Protein AF-A0A4Q1KHN4-F1 (afdb_monomer_lite)

Structure (mmCIF, N/CA/C/O backbone):
data_AF-A0A4Q1KHN4-F1
#
_entry.id   AF-A0A4Q1KHN4-F1
#
loop_
_atom_site.group_PDB
_atom_site.id
_atom_site.type_symbol
_atom_site.label_atom_id
_atom_site.label_alt_id
_atom_site.label_comp_id
_atom_site.label_asym_id
_atom_site.label_entity_id
_atom_site.label_seq_id
_atom_site.pdbx_PDB_ins_code
_atom_site.Cartn_x
_atom_site.Cartn_y
_atom_site.Cartn_z
_atom_site.occupancy
_atom_site.B_iso_or_equiv
_atom_site.auth_seq_id
_atom_site.auth_comp_id
_atom_site.auth_asym_id
_atom_site.auth_atom_id
_atom_site.pdbx_PDB_model_num
ATOM 1 N N . MET A 1 1 ? 1.455 -22.673 -19.727 1.00 40.47 1 MET A N 1
ATOM 2 C CA . MET A 1 1 ? 0.728 -23.250 -18.577 1.00 40.47 1 MET A CA 1
ATOM 3 C C . MET A 1 1 ? -0.372 -22.271 -18.218 1.00 40.47 1 MET A C 1
ATOM 5 O O . MET A 1 1 ? -0.042 -21.124 -17.951 1.00 40.47 1 MET A O 1
ATOM 9 N N . ALA A 1 2 ? -1.645 -22.661 -18.313 1.00 45.38 2 ALA A N 1
ATOM 10 C CA . ALA A 1 2 ? -2.742 -21.832 -17.813 1.00 45.38 2 ALA A CA 1
ATOM 11 C C . ALA A 1 2 ? -2.504 -21.608 -16.309 1.00 45.38 2 ALA A C 1
ATOM 13 O O . ALA A 1 2 ? -2.375 -22.576 -15.560 1.00 45.38 2 ALA A O 1
ATOM 14 N N . GLY A 1 3 ? -2.274 -20.350 -15.931 1.00 59.25 3 GLY A N 1
ATOM 15 C CA . GLY A 1 3 ? -1.720 -19.955 -14.638 1.00 59.25 3 GLY A CA 1
ATOM 16 C C . GLY A 1 3 ? -2.678 -20.246 -13.491 1.00 59.25 3 GLY A C 1
ATOM 17 O O . GLY A 1 3 ? -3.839 -19.846 -13.530 1.00 59.25 3 GLY A O 1
ATOM 18 N N . GLY A 1 4 ? -2.186 -20.962 -12.482 1.00 84.69 4 GLY A N 1
ATOM 19 C CA . GLY A 1 4 ? -2.907 -21.172 -11.232 1.00 84.69 4 GLY A CA 1
ATOM 20 C C . GLY A 1 4 ? -3.074 -19.874 -10.440 1.00 84.69 4 GLY A C 1
ATOM 21 O O . GLY A 1 4 ? -2.460 -18.850 -10.736 1.00 84.69 4 GLY A O 1
ATOM 22 N N . TRP A 1 5 ? -3.916 -19.934 -9.413 1.00 92.50 5 TRP A N 1
ATOM 23 C CA . TRP A 1 5 ? -4.151 -18.835 -8.483 1.00 92.50 5 TRP A CA 1
ATOM 24 C C . TRP A 1 5 ? -2.853 -18.449 -7.738 1.00 92.50 5 TRP A C 1
ATOM 26 O O . TRP A 1 5 ? -2.307 -19.286 -7.016 1.00 92.50 5 TRP A O 1
ATOM 36 N N . PRO A 1 6 ? -2.337 -17.210 -7.887 1.00 91.00 6 PRO A N 1
ATOM 37 C CA . PRO A 1 6 ? -0.996 -16.845 -7.415 1.00 91.00 6 PRO A CA 1
ATOM 38 C C . PRO A 1 6 ? -0.941 -16.501 -5.921 1.00 91.00 6 PRO A C 1
ATOM 40 O O . PRO A 1 6 ? 0.131 -16.218 -5.394 1.00 91.00 6 PRO A O 1
ATOM 43 N N . PHE A 1 7 ? -2.082 -16.515 -5.229 1.00 92.75 7 PHE A N 1
ATOM 44 C CA . PHE A 1 7 ? -2.200 -16.093 -3.832 1.00 92.75 7 PHE A CA 1
ATOM 45 C C . PHE A 1 7 ? -2.328 -17.266 -2.843 1.00 92.75 7 PHE A C 1
ATOM 47 O O . PHE A 1 7 ? -2.744 -17.069 -1.702 1.00 92.75 7 PHE A O 1
ATOM 54 N N . GLY A 1 8 ? -1.980 -18.487 -3.264 1.00 90.75 8 GLY A N 1
ATOM 55 C CA . GLY A 1 8 ? -2.012 -19.676 -2.407 1.00 90.75 8 GLY A CA 1
ATOM 56 C C . GLY A 1 8 ? -3.410 -19.949 -1.845 1.00 90.75 8 GLY A C 1
ATOM 57 O O . GLY A 1 8 ? -4.369 -20.066 -2.598 1.00 90.75 8 GLY A O 1
ATOM 58 N N . GLU A 1 9 ? -3.532 -20.016 -0.521 1.00 92.00 9 GLU A N 1
ATOM 59 C CA . GLU A 1 9 ? -4.796 -20.311 0.178 1.00 92.00 9 GLU A CA 1
ATOM 60 C C . GLU A 1 9 ? -5.739 -19.099 0.305 1.00 92.00 9 GLU A C 1
ATOM 62 O O . GLU A 1 9 ? -6.851 -19.220 0.827 1.00 92.00 9 GLU A O 1
ATOM 67 N N . LEU A 1 10 ? -5.323 -17.902 -0.133 1.00 94.62 10 LEU A N 1
ATOM 68 C CA . LEU A 1 10 ? -6.164 -16.713 -0.009 1.00 94.62 10 LEU A CA 1
ATOM 69 C C . LEU A 1 10 ? -7.420 -16.844 -0.873 1.00 94.62 10 LEU A C 1
ATOM 71 O O . LEU A 1 10 ? -7.360 -17.156 -2.060 1.00 94.62 10 LEU A O 1
ATOM 75 N N . LYS A 1 11 ? -8.581 -16.564 -0.282 1.00 94.94 11 LYS A N 1
ATOM 76 C CA . LYS A 1 11 ? -9.867 -16.706 -0.961 1.00 94.94 11 LYS A CA 1
ATOM 77 C C . LYS A 1 11 ? -10.113 -15.564 -1.950 1.00 94.94 11 LYS A C 1
ATOM 79 O O . LYS A 1 11 ? -10.018 -14.389 -1.601 1.00 94.94 11 LYS A O 1
ATOM 84 N N . MET A 1 12 ? -10.541 -15.919 -3.158 1.00 96.69 12 MET A N 1
ATOM 85 C CA . MET A 1 12 ? -11.034 -14.960 -4.146 1.00 96.69 12 MET A CA 1
ATOM 86 C C . MET A 1 12 ? -12.274 -14.208 -3.615 1.00 96.69 12 MET A C 1
ATOM 88 O O . MET A 1 12 ? -13.195 -14.822 -3.072 1.00 96.69 12 MET A O 1
ATOM 92 N N . PHE A 1 13 ? -12.289 -12.883 -3.763 1.00 97.38 13 PHE A N 1
ATOM 93 C CA . PHE A 1 13 ? -13.324 -11.947 -3.305 1.00 97.38 13 PHE A CA 1
ATOM 94 C C . PHE A 1 13 ? -13.642 -12.036 -1.801 1.00 97.38 13 PHE A C 1
ATOM 96 O O . PHE A 1 13 ? -14.778 -11.823 -1.365 1.00 97.38 13 PHE A O 1
ATOM 103 N N . GLY A 1 14 ? -12.643 -12.417 -1.000 1.00 96.62 14 GLY A N 1
ATOM 104 C CA . GLY A 1 14 ? -12.803 -12.747 0.412 1.00 96.62 14 GLY A CA 1
ATOM 105 C C . GLY A 1 14 ? -12.510 -11.618 1.396 1.00 96.62 14 GLY A C 1
ATOM 106 O O . GLY A 1 14 ? -12.860 -11.777 2.562 1.00 96.62 14 GLY A O 1
ATOM 107 N N . PHE A 1 15 ? -11.882 -10.519 0.964 1.00 98.38 15 PHE A N 1
ATOM 108 C CA . PHE A 1 15 ? -11.229 -9.578 1.880 1.00 98.38 15 PHE A CA 1
ATOM 109 C C . PHE A 1 15 ? -11.793 -8.162 1.808 1.00 98.38 15 PHE A C 1
ATOM 111 O O . PHE A 1 15 ? -11.957 -7.591 0.734 1.00 98.38 15 PHE A O 1
ATOM 118 N N . ASP A 1 16 ? -12.035 -7.583 2.976 1.00 98.50 16 ASP A N 1
ATOM 119 C CA . ASP A 1 16 ? -12.528 -6.215 3.158 1.00 98.50 16 ASP A CA 1
ATOM 120 C C . ASP A 1 16 ? -11.362 -5.223 3.325 1.00 98.50 16 ASP A C 1
ATOM 122 O O . ASP A 1 16 ? -11.501 -4.025 3.089 1.00 98.50 16 ASP A O 1
ATOM 126 N N . PHE A 1 17 ? -10.176 -5.728 3.671 1.00 98.56 17 PHE A N 1
ATOM 127 C CA . PHE A 1 17 ? -8.938 -4.960 3.724 1.00 98.56 17 PHE A CA 1
ATOM 128 C C . PHE A 1 17 ? -7.774 -5.772 3.156 1.00 98.56 17 PHE A C 1
ATOM 130 O O . PHE A 1 17 ? -7.577 -6.934 3.521 1.00 98.56 17 PHE A O 1
ATOM 137 N N . ILE A 1 18 ? -6.984 -5.153 2.283 1.00 98.62 18 ILE A N 1
ATOM 138 C CA . ILE A 1 18 ? -5.792 -5.756 1.681 1.00 98.62 18 ILE A CA 1
ATOM 139 C C . ILE A 1 18 ? -4.620 -4.808 1.899 1.00 98.62 18 ILE A C 1
ATOM 141 O O . ILE A 1 18 ? -4.728 -3.624 1.588 1.00 98.62 18 ILE A O 1
ATOM 145 N N . MET A 1 19 ? -3.488 -5.326 2.374 1.00 98.38 19 MET A N 1
ATOM 146 C CA . MET A 1 19 ? -2.221 -4.596 2.375 1.00 98.38 19 MET A CA 1
ATOM 147 C C . MET A 1 19 ? -1.243 -5.277 1.426 1.00 98.38 19 MET A C 1
ATOM 149 O O . MET A 1 19 ? -0.879 -6.430 1.646 1.00 98.38 19 MET A O 1
ATOM 153 N N . ALA A 1 20 ? -0.817 -4.565 0.386 1.00 97.38 20 ALA A N 1
ATOM 154 C CA . ALA A 1 20 ? 0.106 -5.070 -0.623 1.00 97.38 20 ALA A CA 1
ATOM 155 C C . ALA A 1 20 ? 1.405 -4.260 -0.633 1.00 97.38 20 ALA A C 1
ATOM 157 O O . ALA A 1 20 ? 1.382 -3.035 -0.496 1.00 97.38 20 ALA A O 1
ATOM 158 N N . ASP A 1 21 ? 2.524 -4.948 -0.830 1.00 95.38 21 ASP A N 1
ATOM 159 C CA . ASP A 1 21 ? 3.869 -4.373 -0.864 1.00 95.38 21 ASP A CA 1
ATOM 160 C C . ASP A 1 21 ? 4.692 -4.919 -2.041 1.00 95.38 21 ASP A C 1
ATOM 162 O O . ASP A 1 21 ? 5.610 -5.700 -1.821 1.00 95.38 21 ASP A O 1
ATOM 166 N N . PRO A 1 22 ? 4.331 -4.579 -3.294 1.00 93.81 22 PRO A N 1
ATOM 167 C CA . PRO A 1 22 ? 4.921 -5.199 -4.478 1.00 93.81 22 PRO A CA 1
ATOM 168 C C . PRO A 1 22 ? 6.422 -4.911 -4.651 1.00 93.81 22 PRO A C 1
ATOM 170 O O . PRO A 1 22 ? 6.881 -3.825 -4.294 1.00 93.81 22 PRO A O 1
ATOM 173 N N . PRO A 1 23 ? 7.174 -5.808 -5.319 1.00 91.44 23 PRO A N 1
ATOM 174 C CA . PRO A 1 23 ? 8.612 -5.658 -5.526 1.00 91.44 23 PRO A CA 1
ATOM 175 C C . PRO A 1 23 ? 8.906 -4.691 -6.680 1.00 91.44 23 PRO A C 1
ATOM 177 O O . PRO A 1 23 ? 9.234 -5.092 -7.796 1.00 91.44 23 PRO A O 1
ATOM 180 N N . TRP A 1 24 ? 8.746 -3.393 -6.441 1.00 91.31 24 TRP A N 1
ATOM 181 C CA . TRP A 1 24 ? 8.806 -2.359 -7.474 1.00 91.31 24 TRP A CA 1
ATOM 182 C C . TRP A 1 24 ? 10.168 -2.267 -8.183 1.00 91.31 24 TRP A C 1
ATOM 184 O O . TRP A 1 24 ? 11.188 -1.945 -7.572 1.00 91.31 24 TRP A O 1
ATOM 194 N N . ARG A 1 25 ? 10.194 -2.429 -9.512 1.00 86.12 25 ARG A N 1
ATOM 195 C CA . ARG A 1 25 ? 11.370 -2.089 -10.329 1.00 86.12 25 ARG A CA 1
ATOM 196 C C . ARG A 1 25 ? 11.339 -0.616 -10.729 1.00 86.12 25 ARG A C 1
ATOM 198 O O . ARG A 1 25 ? 10.418 -0.182 -11.416 1.00 86.12 25 ARG A O 1
ATOM 205 N N . PHE A 1 26 ? 12.383 0.133 -10.375 1.00 76.25 26 PHE A N 1
ATOM 206 C CA . PHE A 1 26 ? 12.614 1.483 -10.892 1.00 76.25 26 PHE A CA 1
ATOM 207 C C . PHE A 1 26 ? 14.036 1.663 -11.416 1.00 76.25 26 PHE A C 1
ATOM 209 O O . PHE A 1 26 ? 15.007 1.178 -10.834 1.00 76.25 26 PHE A O 1
ATOM 216 N N . ASP A 1 27 ? 14.168 2.429 -12.497 1.00 65.69 27 ASP A N 1
ATOM 217 C CA . ASP A 1 27 ? 15.452 2.652 -13.150 1.00 65.69 27 ASP A CA 1
ATOM 218 C C . ASP A 1 27 ? 16.402 3.503 -12.300 1.00 65.69 27 ASP A C 1
ATOM 220 O O . ASP A 1 27 ? 16.106 4.629 -11.882 1.00 65.69 27 ASP A O 1
ATOM 224 N N . THR A 1 28 ? 17.618 3.004 -12.089 1.00 62.16 28 THR A N 1
ATOM 225 C CA . THR A 1 28 ? 18.699 3.806 -11.509 1.00 62.16 28 THR A CA 1
ATOM 226 C C . THR A 1 28 ? 19.506 4.496 -12.615 1.00 62.16 28 THR A C 1
ATOM 228 O O . THR A 1 28 ? 19.980 3.871 -13.560 1.00 62.16 28 THR A O 1
ATOM 231 N N . TRP A 1 29 ? 19.707 5.813 -12.482 1.00 52.09 29 TRP A N 1
ATOM 232 C CA . TRP A 1 29 ? 20.338 6.671 -13.502 1.00 52.09 29 TRP A CA 1
ATOM 233 C C . TRP A 1 29 ? 21.853 6.452 -13.706 1.00 52.09 29 TRP A C 1
ATOM 235 O O . TRP A 1 29 ? 22.458 7.126 -14.533 1.00 52.09 29 TRP A O 1
ATOM 245 N N . SER A 1 30 ? 22.512 5.548 -12.968 1.00 52.47 30 SER A N 1
ATOM 246 C CA . SER A 1 30 ? 23.951 5.288 -13.148 1.00 52.47 30 SER A CA 1
ATOM 247 C C . SER A 1 30 ? 24.325 3.819 -12.961 1.00 52.47 30 SER A C 1
ATOM 249 O O . SER A 1 30 ? 23.800 3.139 -12.082 1.00 52.47 30 SER A O 1
ATOM 251 N N . ASN A 1 31 ? 25.320 3.352 -13.725 1.00 49.41 31 ASN A N 1
ATOM 252 C CA . ASN A 1 31 ? 25.903 2.009 -13.579 1.00 49.41 31 ASN A CA 1
ATOM 253 C C . ASN A 1 31 ? 26.503 1.769 -12.175 1.00 49.41 31 ASN A C 1
ATOM 255 O O . ASN A 1 31 ? 26.511 0.639 -11.692 1.00 49.41 31 ASN A O 1
ATOM 259 N N . ALA A 1 32 ? 26.949 2.827 -11.485 1.00 50.72 32 ALA A N 1
ATOM 260 C CA . ALA A 1 32 ? 27.371 2.763 -10.082 1.00 50.72 32 ALA A CA 1
ATOM 261 C C . ALA A 1 32 ? 26.182 2.600 -9.111 1.00 50.72 32 ALA A C 1
ATOM 263 O O . ALA A 1 32 ? 26.298 1.916 -8.095 1.00 50.72 32 ALA A O 1
ATOM 264 N N . GLY A 1 33 ? 25.023 3.188 -9.434 1.00 51.12 33 GLY A N 1
ATOM 265 C CA . GLY A 1 33 ? 23.759 2.965 -8.726 1.00 51.12 33 GLY A CA 1
ATOM 266 C C . GLY A 1 33 ? 23.269 1.520 -8.847 1.00 51.12 33 GLY A C 1
ATOM 267 O O . GLY A 1 33 ? 22.874 0.940 -7.838 1.00 51.12 33 GLY A O 1
ATOM 268 N N . LYS A 1 34 ? 23.416 0.917 -10.034 1.00 49.50 34 LYS A N 1
ATOM 269 C CA . LYS A 1 34 ? 23.081 -0.493 -10.303 1.00 49.50 34 LYS A CA 1
ATOM 270 C C . LYS A 1 34 ? 23.881 -1.478 -9.439 1.00 49.50 34 LYS A C 1
ATOM 272 O O . LYS A 1 34 ? 23.307 -2.419 -8.911 1.00 49.50 34 LYS A O 1
ATOM 277 N N . LYS A 1 35 ? 25.180 -1.230 -9.210 1.00 43.34 35 LYS A N 1
ATOM 278 C CA . LYS A 1 35 ? 26.064 -2.140 -8.445 1.00 43.34 35 LYS A CA 1
ATOM 279 C C . LYS A 1 35 ? 25.982 -2.045 -6.913 1.00 43.34 35 LYS A C 1
ATOM 281 O O . LYS A 1 35 ? 26.374 -2.996 -6.250 1.00 43.34 35 LYS A O 1
ATOM 286 N N . HIS A 1 36 ? 25.540 -0.920 -6.340 1.00 43.16 36 HIS A N 1
ATOM 287 C CA . HIS A 1 36 ? 25.638 -0.697 -4.881 1.00 43.16 36 HIS A CA 1
ATOM 288 C C . HIS A 1 36 ? 24.378 -0.137 -4.208 1.00 43.16 36 HIS A C 1
ATOM 290 O O . HIS A 1 36 ? 24.336 -0.064 -2.983 1.00 43.16 36 HIS A O 1
ATOM 296 N N . LYS A 1 37 ? 23.383 0.332 -4.972 1.00 49.56 37 LYS A N 1
ATOM 297 C CA . LYS A 1 37 ? 22.202 1.036 -4.432 1.00 49.56 37 LYS A CA 1
ATOM 298 C C . LYS A 1 37 ? 20.870 0.554 -5.019 1.00 49.56 37 LYS A C 1
ATOM 300 O O . LYS A 1 37 ? 19.843 1.119 -4.653 1.00 49.56 37 LYS A O 1
ATOM 305 N N . SER A 1 38 ? 20.890 -0.421 -5.932 1.00 53.94 38 SER A N 1
ATOM 306 C CA . SER A 1 38 ? 19.678 -0.980 -6.539 1.00 53.94 38 SER A CA 1
ATOM 307 C C . SER A 1 38 ? 19.067 -2.051 -5.623 1.00 53.94 38 SER A C 1
ATOM 309 O O . SER A 1 38 ? 19.810 -2.954 -5.219 1.00 53.94 38 SER A O 1
ATOM 311 N N . PRO A 1 39 ? 17.753 -1.980 -5.330 1.00 52.44 39 PRO A N 1
ATOM 312 C CA . PRO A 1 39 ? 16.952 -3.069 -4.751 1.00 52.44 39 PRO A CA 1
ATOM 313 C C . PRO A 1 39 ? 17.200 -4.443 -5.395 1.00 52.44 39 PRO A C 1
ATOM 315 O O . PRO A 1 39 ? 17.235 -5.466 -4.720 1.00 52.44 39 PRO A O 1
ATOM 318 N N . GLU A 1 40 ? 17.497 -4.447 -6.698 1.00 53.47 40 GLU A N 1
ATOM 319 C CA . GLU A 1 40 ? 17.757 -5.636 -7.525 1.00 53.47 40 GLU A CA 1
ATOM 320 C C . GLU A 1 40 ? 18.935 -6.506 -7.050 1.00 53.47 40 GLU A C 1
ATOM 322 O O . GLU A 1 40 ? 19.071 -7.645 -7.484 1.00 53.47 40 GLU A O 1
ATOM 327 N N . ASN A 1 41 ? 19.804 -5.993 -6.171 1.00 51.62 41 ASN A N 1
ATOM 328 C CA . ASN A 1 41 ? 20.899 -6.777 -5.589 1.00 51.62 41 ASN A CA 1
ATOM 329 C C . ASN A 1 41 ? 20.465 -7.616 -4.372 1.00 51.62 41 ASN A C 1
ATOM 331 O O . ASN A 1 41 ? 21.270 -8.397 -3.865 1.00 51.62 41 ASN A O 1
ATOM 335 N N . HIS A 1 42 ? 19.233 -7.439 -3.882 1.00 51.00 42 HIS A N 1
ATOM 336 C CA . HIS A 1 42 ? 18.713 -8.104 -2.684 1.00 51.00 42 HIS A CA 1
ATOM 337 C C . HIS A 1 42 ? 17.519 -9.034 -2.975 1.00 51.00 42 HIS A C 1
ATOM 339 O O . HIS A 1 42 ? 17.398 -10.056 -2.302 1.00 51.00 42 HIS A O 1
ATOM 345 N N . TYR A 1 43 ? 16.704 -8.746 -3.997 1.00 59.06 43 TYR A N 1
ATOM 346 C CA . TYR A 1 43 ? 15.563 -9.565 -4.448 1.00 59.06 43 TYR A CA 1
ATOM 347 C C . TYR A 1 43 ? 15.198 -9.242 -5.909 1.00 59.06 43 TYR A C 1
ATOM 349 O O . TYR A 1 43 ? 15.616 -8.225 -6.470 1.00 59.06 43 TYR A O 1
ATOM 357 N N . ALA A 1 44 ? 14.414 -10.118 -6.547 1.00 71.38 44 ALA A N 1
ATOM 358 C CA . ALA A 1 44 ? 13.928 -9.899 -7.907 1.00 71.38 44 ALA A CA 1
ATOM 359 C C . ALA A 1 44 ? 12.808 -8.844 -7.916 1.00 71.38 44 ALA A C 1
ATOM 361 O O . ALA A 1 44 ? 11.716 -9.089 -7.414 1.00 71.38 44 ALA A O 1
ATOM 362 N N . THR A 1 45 ? 13.073 -7.681 -8.512 1.00 83.69 45 THR A N 1
ATOM 363 C CA . THR A 1 45 ? 12.057 -6.643 -8.745 1.00 83.69 45 THR A CA 1
ATOM 364 C C . THR A 1 45 ? 11.231 -6.949 -9.993 1.00 83.69 45 THR A C 1
ATOM 366 O O . THR A 1 45 ? 11.678 -7.682 -10.878 1.00 83.69 45 THR A O 1
ATOM 369 N N . MET A 1 46 ? 10.049 -6.352 -10.107 1.00 89.06 46 MET A N 1
ATOM 370 C CA . MET A 1 46 ? 9.126 -6.488 -11.231 1.00 89.06 46 MET A CA 1
ATOM 371 C C . MET A 1 46 ? 8.680 -5.122 -11.755 1.00 89.06 46 MET A C 1
ATOM 373 O O . MET A 1 46 ? 8.494 -4.160 -11.007 1.00 89.06 46 MET A O 1
ATOM 377 N N . THR A 1 47 ? 8.499 -5.041 -13.067 1.00 92.38 47 THR A N 1
ATOM 378 C CA . THR A 1 47 ? 7.824 -3.917 -13.724 1.00 92.38 47 THR A CA 1
ATOM 379 C C . THR A 1 47 ? 6.360 -3.834 -13.287 1.00 92.38 47 THR A C 1
ATOM 381 O O . THR A 1 47 ? 5.778 -4.812 -12.814 1.00 92.38 47 THR A O 1
ATOM 384 N N . CYS A 1 48 ? 5.737 -2.665 -13.450 1.00 94.25 48 CYS A N 1
ATOM 385 C CA . CYS A 1 48 ? 4.322 -2.494 -13.110 1.00 94.25 48 CYS A CA 1
ATOM 386 C C . CYS A 1 48 ? 3.430 -3.436 -13.935 1.00 94.25 48 CYS A C 1
ATOM 388 O O . CYS A 1 48 ? 2.464 -3.989 -13.415 1.00 94.25 48 CYS A O 1
ATOM 390 N N . GLU A 1 49 ? 3.791 -3.669 -15.195 1.00 93.88 49 GLU A N 1
ATOM 391 C CA . GLU A 1 49 ? 3.117 -4.586 -16.108 1.00 93.88 49 GLU A CA 1
ATOM 392 C C . GLU A 1 49 ? 3.216 -6.038 -15.624 1.00 93.88 49 GLU A C 1
ATOM 394 O O . GLU A 1 49 ? 2.208 -6.742 -15.588 1.00 93.88 49 GLU A O 1
ATOM 399 N N . GLU A 1 50 ? 4.406 -6.479 -15.200 1.00 94.19 50 GLU A N 1
ATOM 400 C CA . GLU A 1 50 ? 4.606 -7.810 -14.612 1.00 94.19 50 GLU A CA 1
ATOM 401 C C . GLU A 1 50 ? 3.802 -7.979 -13.319 1.00 94.19 50 GLU A C 1
ATOM 403 O O . GLU A 1 50 ? 3.154 -9.010 -13.145 1.00 94.19 50 GLU A O 1
ATOM 408 N N . ILE A 1 51 ? 3.794 -6.964 -12.446 1.00 95.25 51 ILE A N 1
ATOM 409 C CA . ILE A 1 51 ? 3.034 -6.972 -11.187 1.00 95.25 51 ILE A CA 1
ATOM 410 C C . ILE A 1 51 ? 1.538 -7.155 -11.463 1.00 95.25 51 ILE A C 1
ATOM 412 O O . ILE A 1 51 ? 0.901 -8.027 -10.872 1.00 95.25 51 ILE A O 1
ATOM 416 N N . VAL A 1 52 ? 0.975 -6.369 -12.384 1.00 96.00 52 VAL A N 1
ATOM 417 C CA . VAL A 1 52 ? -0.449 -6.449 -12.739 1.00 96.00 52 VAL A CA 1
ATOM 418 C C . VAL A 1 52 ? -0.789 -7.788 -13.392 1.00 96.00 52 VAL A C 1
ATOM 420 O O . VAL A 1 52 ? -1.821 -8.376 -13.069 1.00 96.00 52 VAL A O 1
ATOM 423 N N . ALA A 1 53 ? 0.069 -8.286 -14.287 1.00 94.31 53 ALA A N 1
ATOM 424 C CA . ALA A 1 53 ? -0.172 -9.529 -15.013 1.00 94.31 53 ALA A CA 1
ATOM 425 C C . ALA A 1 53 ? -0.075 -10.776 -14.120 1.00 94.31 53 ALA A C 1
ATOM 427 O O . ALA A 1 53 ? -0.841 -11.722 -14.303 1.00 94.31 53 ALA A O 1
ATOM 428 N N . GLN A 1 54 ? 0.866 -10.794 -13.173 1.00 93.75 54 GLN A N 1
ATOM 429 C CA . GLN A 1 54 ? 1.110 -11.954 -12.312 1.00 93.75 54 GLN A CA 1
ATOM 430 C C . GLN A 1 54 ? 0.210 -11.978 -11.079 1.00 93.75 54 GLN A C 1
ATOM 432 O O . GLN A 1 54 ? -0.140 -13.059 -10.610 1.00 93.75 54 GLN A O 1
ATOM 437 N N . PHE A 1 55 ? -0.186 -10.813 -10.562 1.00 95.75 55 PHE A N 1
ATOM 438 C CA . PHE A 1 55 ? -0.925 -10.709 -9.309 1.00 95.75 55 PHE A CA 1
ATOM 439 C C . PHE A 1 55 ? -2.225 -9.931 -9.512 1.00 95.75 55 PHE A C 1
ATOM 441 O O . PHE A 1 55 ? -2.239 -8.710 -9.369 1.00 95.75 55 PHE A O 1
ATOM 448 N N . PRO A 1 56 ? -3.356 -10.602 -9.793 1.00 96.12 56 PRO A N 1
ATOM 449 C CA . PRO A 1 56 ? -4.647 -9.940 -9.937 1.00 96.12 56 PRO A CA 1
ATOM 450 C C . PRO A 1 56 ? -5.239 -9.604 -8.556 1.00 96.12 56 PRO A C 1
ATOM 452 O O . PRO A 1 56 ? -6.224 -10.205 -8.136 1.00 96.12 56 PRO A O 1
ATOM 455 N N . VAL A 1 57 ? -4.640 -8.655 -7.823 1.00 98.00 57 VAL A N 1
ATOM 456 C CA . VAL A 1 57 ? -5.013 -8.318 -6.428 1.00 98.00 57 VAL A CA 1
ATOM 457 C C . VAL A 1 57 ? -6.484 -7.909 -6.302 1.00 98.00 57 VAL A C 1
ATOM 459 O O . VAL A 1 57 ? -7.122 -8.214 -5.298 1.00 98.00 57 VAL A O 1
ATOM 462 N N . GLY A 1 58 ? -7.068 -7.308 -7.342 1.00 97.81 58 GLY A N 1
ATOM 463 C CA . GLY A 1 58 ? -8.506 -7.022 -7.404 1.00 97.81 58 GLY A CA 1
ATOM 464 C C . GLY A 1 58 ? -9.398 -8.244 -7.183 1.00 97.81 58 GLY A C 1
ATOM 465 O O . GLY A 1 58 ? -10.477 -8.126 -6.611 1.00 97.81 58 GLY A O 1
ATOM 466 N N . HIS A 1 59 ? -8.936 -9.440 -7.556 1.00 98.06 59 HIS A N 1
ATOM 467 C CA . HIS A 1 59 ? -9.674 -10.682 -7.338 1.00 98.06 59 HIS A CA 1
ATOM 468 C C . HIS A 1 59 ? -9.673 -11.147 -5.877 1.00 98.06 59 HIS A C 1
ATOM 470 O O . HIS A 1 59 ? -10.378 -12.093 -5.557 1.00 98.06 59 HIS A O 1
ATOM 476 N N . LEU A 1 60 ? -8.930 -10.514 -4.969 1.00 98.31 60 LEU A N 1
ATOM 477 C CA . LEU A 1 60 ? -9.033 -10.761 -3.524 1.00 98.31 60 LEU A CA 1
ATOM 478 C C . LEU A 1 60 ? -10.129 -9.904 -2.869 1.00 98.31 60 LEU A C 1
ATOM 480 O O . LEU A 1 60 ? -10.657 -10.276 -1.819 1.00 98.31 60 LEU A O 1
ATOM 484 N N . ALA A 1 61 ? -10.485 -8.777 -3.486 1.00 98.50 61 ALA A N 1
ATOM 485 C CA . ALA A 1 61 ? -11.339 -7.754 -2.898 1.00 98.50 61 ALA A CA 1
ATOM 486 C C . ALA A 1 61 ? -12.803 -8.193 -2.795 1.00 98.50 61 ALA A C 1
ATOM 488 O O . ALA A 1 61 ? -13.414 -8.615 -3.776 1.00 98.50 61 ALA A O 1
ATOM 489 N N . SER A 1 62 ? -13.404 -8.037 -1.619 1.00 98.06 62 SER A N 1
ATOM 490 C CA . SER A 1 62 ? -14.858 -8.062 -1.474 1.00 98.06 62 SER A CA 1
ATOM 491 C C . SER A 1 62 ? -15.481 -6.824 -2.148 1.00 98.06 62 SER A C 1
ATOM 493 O O . SER A 1 62 ? -14.777 -5.928 -2.623 1.00 98.06 62 SER A O 1
ATOM 495 N N . ARG A 1 63 ? -16.820 -6.749 -2.193 1.00 97.38 63 ARG A N 1
ATOM 496 C CA . ARG A 1 63 ? -17.555 -5.621 -2.804 1.00 97.38 63 ARG A CA 1
ATOM 497 C C . ARG A 1 63 ? -17.149 -4.255 -2.236 1.00 97.38 63 ARG A C 1
ATOM 499 O O . ARG A 1 63 ? -17.138 -3.288 -2.987 1.00 97.38 63 ARG A O 1
ATOM 506 N N . ASN A 1 64 ? -16.860 -4.201 -0.939 1.00 98.12 64 ASN A N 1
ATOM 507 C CA . ASN A 1 64 ? -16.439 -3.004 -0.226 1.00 98.12 64 ASN A CA 1
ATOM 508 C C . ASN A 1 64 ? -15.087 -3.307 0.411 1.00 98.12 64 ASN A C 1
ATOM 510 O O . ASN A 1 64 ? -15.022 -3.929 1.468 1.00 98.12 64 ASN A O 1
ATOM 514 N N . CYS A 1 65 ? -14.017 -2.914 -0.269 1.00 98.69 65 CYS A N 1
ATOM 515 C CA . CYS A 1 65 ? -12.662 -3.259 0.130 1.00 98.69 65 CYS A CA 1
ATOM 516 C C . CYS A 1 65 ? -11.754 -2.036 0.085 1.00 98.69 65 CYS A C 1
ATOM 518 O O . CYS A 1 65 ? -11.776 -1.275 -0.884 1.00 98.69 65 CYS A O 1
ATOM 520 N N . LEU A 1 66 ? -10.935 -1.870 1.120 1.00 98.75 66 LEU A N 1
ATOM 521 C CA . LEU A 1 66 ? -9.858 -0.891 1.148 1.00 98.75 66 LEU A CA 1
ATOM 522 C C . LEU A 1 66 ? -8.527 -1.583 0.814 1.00 98.75 66 LEU A C 1
ATO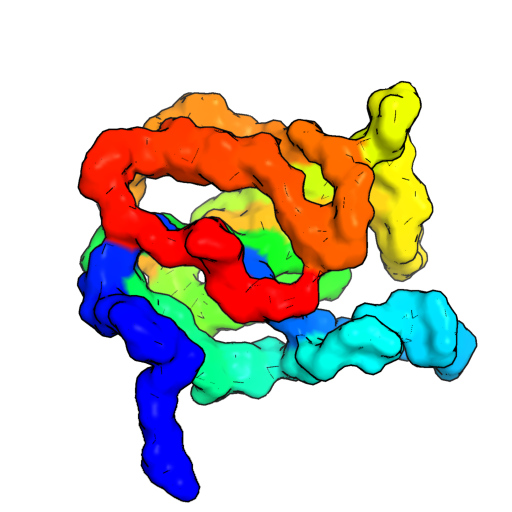M 524 O O . LEU A 1 66 ? -8.123 -2.534 1.483 1.00 98.75 66 LEU A O 1
ATOM 528 N N . LEU A 1 67 ? -7.830 -1.075 -0.200 1.00 98.81 67 LEU A N 1
ATOM 529 C CA . LEU A 1 67 ? -6.464 -1.465 -0.534 1.00 98.81 67 LEU A CA 1
ATOM 530 C C . LEU A 1 67 ? -5.482 -0.443 0.043 1.00 98.81 67 LEU A C 1
ATOM 532 O O . LEU A 1 67 ? -5.522 0.737 -0.308 1.00 98.81 67 LEU A O 1
ATOM 536 N N . TRP A 1 68 ? -4.564 -0.930 0.870 1.00 98.69 68 TRP A N 1
ATOM 537 C CA . TRP A 1 68 ? -3.367 -0.239 1.324 1.00 98.69 68 TRP A CA 1
ATOM 538 C C . TRP A 1 68 ? -2.172 -0.703 0.494 1.00 98.69 68 TRP A C 1
ATOM 540 O O . TRP A 1 68 ? -1.668 -1.810 0.675 1.00 98.69 68 TRP A O 1
ATOM 550 N N . LEU A 1 69 ? -1.708 0.139 -0.422 1.00 98.56 69 LEU A N 1
ATOM 551 C CA . LEU A 1 69 ? -0.595 -0.176 -1.311 1.00 98.56 69 LEU A CA 1
ATOM 552 C C . LEU A 1 69 ? 0.664 0.562 -0.862 1.00 98.56 69 LEU A C 1
ATOM 554 O O . LEU A 1 69 ? 0.729 1.790 -0.949 1.00 98.56 69 LEU A O 1
ATOM 558 N N . TRP A 1 70 ? 1.671 -0.174 -0.398 1.00 97.75 70 TRP A N 1
ATOM 559 C CA . TRP A 1 70 ? 2.997 0.389 -0.166 1.00 97.75 70 TRP A CA 1
ATOM 560 C C . TRP A 1 70 ? 3.649 0.774 -1.487 1.00 97.75 70 TRP A C 1
ATOM 562 O O . TRP A 1 70 ? 3.529 0.075 -2.495 1.00 97.75 70 TRP A O 1
ATOM 572 N N . GLY A 1 71 ? 4.335 1.910 -1.475 1.00 94.81 71 GLY A N 1
ATOM 573 C CA . GLY A 1 71 ? 4.954 2.469 -2.659 1.00 94.81 71 GLY A CA 1
ATOM 574 C C . GLY A 1 71 ? 6.334 3.041 -2.394 1.00 94.81 71 GLY A C 1
ATOM 575 O O . GLY A 1 71 ? 6.904 2.968 -1.307 1.00 94.81 71 GLY A O 1
ATOM 576 N N . THR A 1 72 ? 6.858 3.689 -3.423 1.00 92.75 72 THR A N 1
ATOM 577 C CA . THR A 1 72 ? 8.157 4.353 -3.416 1.00 92.75 72 THR A CA 1
ATOM 578 C C . THR A 1 72 ? 7.975 5.718 -4.058 1.00 92.75 72 THR A C 1
ATOM 580 O O . THR A 1 72 ? 7.342 5.849 -5.103 1.00 92.75 72 THR A O 1
ATOM 583 N N . HIS A 1 73 ? 8.518 6.765 -3.430 1.00 93.94 73 HIS A N 1
ATOM 584 C CA . HIS A 1 73 ? 8.312 8.155 -3.871 1.00 93.94 73 HIS A CA 1
ATOM 585 C C . HIS A 1 73 ? 8.495 8.394 -5.377 1.00 93.94 73 HIS A C 1
ATOM 587 O O . HIS A 1 73 ? 7.702 9.138 -5.949 1.00 93.94 73 HIS A O 1
ATOM 593 N N . PRO A 1 74 ? 9.494 7.795 -6.052 1.00 92.19 74 PRO A N 1
ATOM 594 C CA . PRO A 1 74 ? 9.698 8.057 -7.471 1.00 92.19 74 PRO A CA 1
ATOM 595 C C . PRO A 1 74 ? 8.690 7.402 -8.415 1.00 92.19 74 PRO A C 1
ATOM 597 O O . PRO A 1 74 ? 8.697 7.738 -9.594 1.00 92.19 74 PRO A O 1
ATOM 600 N N . MET A 1 75 ? 7.877 6.465 -7.925 1.00 93.88 75 MET A N 1
ATOM 601 C CA . MET A 1 75 ? 6.967 5.658 -8.738 1.00 93.88 75 MET A CA 1
ATOM 602 C C . MET A 1 75 ? 5.490 5.921 -8.435 1.00 93.88 75 MET A C 1
ATOM 604 O O . MET A 1 75 ? 4.640 5.149 -8.866 1.00 93.88 75 MET A O 1
ATOM 608 N N . ILE A 1 76 ? 5.161 6.978 -7.683 1.00 95.62 76 ILE A N 1
ATOM 609 C CA . ILE A 1 76 ? 3.788 7.219 -7.208 1.00 95.62 76 ILE A CA 1
ATOM 610 C C . ILE A 1 76 ? 2.772 7.207 -8.361 1.00 95.62 76 ILE A C 1
ATOM 612 O O . ILE A 1 76 ? 1.714 6.597 -8.227 1.00 95.62 76 ILE A O 1
ATOM 616 N N . ASP A 1 77 ? 3.088 7.832 -9.498 1.00 96.62 77 ASP A N 1
ATOM 617 C CA . ASP A 1 77 ? 2.184 7.879 -10.656 1.00 96.62 77 ASP A CA 1
ATOM 618 C C . ASP A 1 77 ? 1.917 6.475 -11.233 1.00 96.62 77 ASP A C 1
ATOM 620 O O . ASP A 1 77 ? 0.770 6.059 -11.413 1.00 96.62 77 ASP A O 1
ATOM 624 N N . GLN A 1 78 ? 2.976 5.683 -11.411 1.00 97.19 78 GLN A N 1
ATOM 625 C CA . GLN A 1 78 ? 2.895 4.302 -11.886 1.00 97.19 78 GLN A CA 1
ATOM 626 C C . GLN A 1 78 ? 2.157 3.398 -10.886 1.00 97.19 78 GLN A C 1
ATOM 628 O O . GLN A 1 78 ? 1.326 2.582 -11.280 1.00 97.19 78 GLN A O 1
ATOM 633 N N . GLN A 1 79 ? 2.402 3.576 -9.587 1.00 97.62 79 GLN A N 1
ATOM 634 C CA . GLN A 1 79 ? 1.769 2.817 -8.504 1.00 97.62 79 GLN A CA 1
ATOM 635 C C . GLN A 1 79 ? 0.263 3.105 -8.409 1.00 97.62 79 GLN A C 1
ATOM 637 O O . GLN A 1 79 ? -0.528 2.191 -8.170 1.00 97.62 79 GLN A O 1
ATOM 642 N N . ILE A 1 80 ? -0.161 4.347 -8.682 1.00 98.69 80 ILE A N 1
ATOM 643 C CA . ILE A 1 80 ? -1.580 4.686 -8.873 1.00 98.69 80 ILE A CA 1
ATOM 644 C C . ILE A 1 80 ? -2.160 3.937 -10.078 1.00 98.69 80 ILE A C 1
ATOM 646 O O . ILE A 1 80 ? -3.277 3.420 -9.997 1.00 98.69 80 ILE A O 1
ATOM 650 N N . GLY A 1 81 ? -1.407 3.848 -11.177 1.00 98.56 81 GLY A N 1
ATOM 651 C CA . GLY A 1 81 ? -1.763 3.039 -12.343 1.00 98.56 81 GLY A CA 1
ATOM 652 C C . GLY A 1 81 ? -1.991 1.564 -12.001 1.00 98.56 81 GLY A C 1
ATOM 653 O O . GLY A 1 81 ? -3.007 1.002 -12.403 1.00 98.56 81 GLY A O 1
ATOM 654 N N . VAL A 1 82 ? -1.114 0.960 -11.195 1.00 98.50 82 VAL A N 1
ATOM 655 C CA . VAL A 1 82 ? -1.234 -0.442 -10.756 1.00 98.50 82 VAL A CA 1
ATOM 656 C C . VAL A 1 82 ? -2.489 -0.671 -9.915 1.00 98.50 82 VAL A C 1
ATOM 658 O O . VAL A 1 82 ? -3.268 -1.573 -10.223 1.00 98.50 82 VAL A O 1
ATOM 661 N N . GLY A 1 83 ? -2.759 0.184 -8.922 1.00 98.62 83 GLY A N 1
ATOM 662 C CA . GLY A 1 83 ? -3.989 0.083 -8.126 1.00 98.62 83 GLY A CA 1
ATOM 663 C C . GLY A 1 83 ? -5.262 0.191 -8.980 1.00 98.62 83 GLY A C 1
ATOM 664 O O . GLY A 1 83 ? -6.221 -0.553 -8.764 1.00 98.62 83 GLY A O 1
ATOM 665 N N . ARG A 1 84 ? -5.250 1.052 -10.009 1.00 98.69 84 ARG A N 1
ATOM 666 C CA . ARG A 1 84 ? -6.346 1.169 -10.989 1.00 98.69 84 ARG A CA 1
ATOM 667 C C . ARG A 1 84 ? -6.474 -0.054 -11.890 1.00 98.69 84 ARG A C 1
ATOM 669 O O . ARG A 1 84 ? -7.592 -0.478 -12.162 1.00 98.69 84 ARG A O 1
ATOM 676 N N . ALA A 1 85 ? -5.361 -0.625 -12.343 1.00 98.50 85 ALA A N 1
ATOM 677 C CA . ALA A 1 85 ? -5.360 -1.829 -13.171 1.00 98.50 85 ALA A CA 1
ATOM 678 C C . ALA A 1 85 ? -5.903 -3.052 -12.413 1.00 98.50 85 ALA A C 1
ATOM 680 O O . ALA A 1 85 ? -6.545 -3.915 -13.005 1.00 98.50 85 ALA A O 1
ATOM 681 N N . TRP A 1 86 ? -5.732 -3.084 -11.090 1.00 98.56 86 TRP A N 1
ATOM 682 C CA . TRP A 1 86 ? -6.398 -4.041 -10.206 1.00 98.56 86 TRP A CA 1
ATOM 683 C C . TRP A 1 86 ? -7.877 -3.731 -9.936 1.00 98.56 86 TRP A C 1
ATOM 685 O O . TRP A 1 86 ? -8.518 -4.460 -9.187 1.00 98.56 86 TRP A O 1
ATOM 695 N N . GLY A 1 87 ? -8.441 -2.680 -10.532 1.00 98.31 87 GLY A N 1
ATOM 696 C CA . GLY A 1 87 ? -9.860 -2.341 -10.423 1.00 98.31 87 GLY A CA 1
ATOM 697 C C . GLY A 1 87 ? -10.231 -1.457 -9.231 1.00 98.31 87 GLY A C 1
ATOM 698 O O . GLY A 1 87 ? -11.416 -1.218 -9.015 1.00 98.31 87 GLY A O 1
ATOM 699 N N . PHE A 1 88 ? -9.261 -0.936 -8.474 1.00 98.81 88 PHE A N 1
ATOM 700 C CA . PHE A 1 88 ? -9.541 -0.022 -7.366 1.00 98.81 88 PHE A CA 1
ATOM 701 C C . PHE A 1 88 ? -9.497 1.451 -7.797 1.00 98.81 88 PHE A C 1
ATOM 703 O O . PHE A 1 88 ? -8.793 1.851 -8.726 1.00 98.81 88 PHE A O 1
ATOM 710 N N . LYS A 1 89 ? -10.206 2.310 -7.062 1.00 98.75 89 LYS A N 1
ATOM 711 C CA . LYS A 1 89 ? -10.178 3.766 -7.234 1.00 98.75 89 LYS A CA 1
ATOM 712 C C . LYS A 1 89 ? -9.244 4.402 -6.209 1.00 98.75 89 LYS A C 1
ATOM 714 O O . LYS A 1 89 ? -9.438 4.219 -5.015 1.00 98.75 89 LYS A O 1
ATOM 719 N N . PHE A 1 90 ? -8.266 5.187 -6.661 1.00 98.75 90 PHE A N 1
ATOM 720 C CA . PHE A 1 90 ? -7.401 5.960 -5.760 1.00 98.75 90 PHE A CA 1
ATOM 721 C C . PHE A 1 90 ? -8.215 6.984 -4.961 1.00 98.75 90 PHE A C 1
ATOM 723 O O . PHE A 1 90 ? -9.063 7.675 -5.535 1.00 98.75 90 PHE A O 1
ATOM 730 N N . VAL A 1 91 ? -7.928 7.098 -3.664 1.00 97.62 91 VAL A N 1
ATOM 731 C CA . VAL A 1 91 ? -8.622 8.015 -2.750 1.00 97.62 91 VAL A CA 1
ATOM 732 C C . VAL A 1 91 ? -7.658 9.030 -2.154 1.00 97.62 91 VAL A C 1
ATOM 734 O O . VAL A 1 91 ? -7.842 10.233 -2.323 1.00 97.62 91 VAL A O 1
ATOM 737 N N . THR A 1 92 ? -6.639 8.555 -1.442 1.00 97.81 92 THR A N 1
ATOM 738 C CA . THR A 1 92 ? -5.698 9.407 -0.709 1.00 97.81 92 THR A CA 1
ATOM 739 C C . THR A 1 92 ? -4.368 8.690 -0.510 1.00 97.81 92 THR A C 1
ATOM 741 O O . THR A 1 92 ? -4.231 7.506 -0.816 1.00 97.81 92 THR A O 1
ATOM 744 N N . SER A 1 93 ? -3.376 9.397 0.015 1.00 98.38 93 SER A N 1
ATOM 745 C CA . SER A 1 93 ? -2.084 8.831 0.379 1.00 98.38 93 SER A CA 1
ATOM 746 C C . SER A 1 93 ? -1.626 9.311 1.750 1.00 98.38 93 SER A C 1
ATOM 748 O O . SER A 1 93 ? -2.079 10.326 2.284 1.00 98.38 93 SER A O 1
ATOM 750 N N . GLY A 1 94 ? -0.698 8.555 2.318 1.00 98.31 94 GLY A N 1
ATOM 751 C CA . GLY A 1 94 ? 0.049 8.941 3.497 1.00 98.31 94 GLY A CA 1
ATOM 752 C C . GLY A 1 94 ? 1.495 8.486 3.388 1.00 98.31 94 GLY A C 1
ATOM 753 O O . GLY A 1 94 ? 1.942 7.979 2.358 1.00 98.31 94 GLY A O 1
ATOM 754 N N . VAL A 1 95 ? 2.251 8.707 4.455 1.00 98.06 95 VAL A N 1
ATOM 755 C CA . VAL A 1 95 ? 3.661 8.346 4.527 1.00 98.06 95 VAL A CA 1
ATOM 756 C C . VAL A 1 95 ? 3.990 7.675 5.848 1.00 98.06 95 VAL A C 1
ATOM 758 O O . VAL A 1 95 ? 3.573 8.115 6.919 1.00 98.06 95 VAL A O 1
ATOM 761 N N . TRP A 1 96 ? 4.825 6.648 5.773 1.00 97.38 96 TRP A N 1
ATOM 762 C CA . TRP A 1 96 ? 5.610 6.201 6.906 1.00 97.38 96 TRP A CA 1
ATOM 763 C C . TRP A 1 96 ? 6.882 7.044 7.002 1.00 97.38 96 TRP A C 1
ATOM 765 O O . TRP A 1 96 ? 7.791 6.915 6.184 1.00 97.38 96 TRP A O 1
ATOM 775 N N . VAL A 1 97 ? 6.967 7.905 8.012 1.00 97.00 97 VAL A N 1
ATOM 776 C CA . VAL A 1 97 ? 8.185 8.626 8.385 1.00 97.00 97 VAL A CA 1
ATOM 777 C C . VAL A 1 97 ? 9.134 7.675 9.104 1.00 97.00 97 VAL A C 1
ATOM 779 O O . VAL A 1 97 ? 8.861 7.177 10.198 1.00 97.00 97 VAL A O 1
ATOM 782 N N . LYS A 1 98 ? 10.299 7.47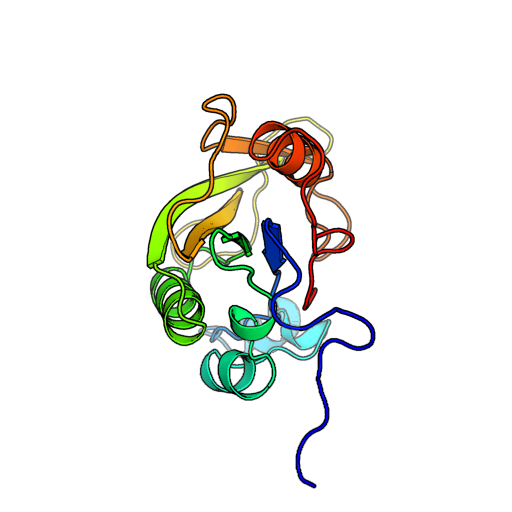3 8.494 1.00 94.44 98 LYS A N 1
ATOM 783 C CA . LYS A 1 98 ? 11.33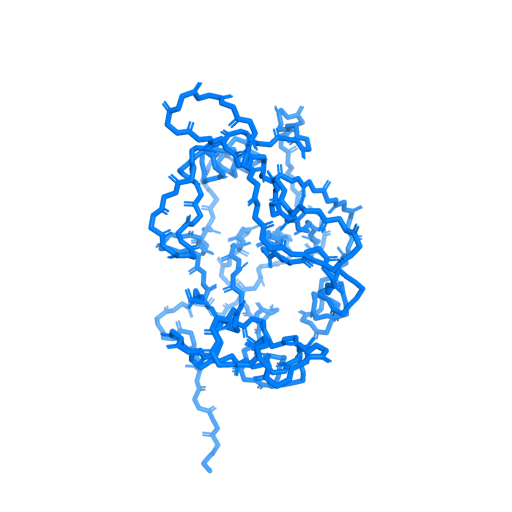9 6.585 8.994 1.00 94.44 98 LYS A CA 1
ATOM 784 C C . LYS A 1 98 ? 12.173 7.302 10.046 1.00 94.44 98 LYS A C 1
ATOM 786 O O . LYS A 1 98 ? 12.855 8.289 9.758 1.00 94.44 98 LYS A O 1
ATOM 791 N N . ARG A 1 99 ? 12.162 6.780 11.271 1.00 94.56 99 ARG A N 1
ATOM 792 C CA . ARG A 1 99 ? 12.973 7.282 12.386 1.00 94.56 99 ARG A CA 1
ATOM 793 C C . ARG A 1 99 ? 14.204 6.398 12.597 1.00 94.56 99 ARG A C 1
ATOM 795 O O . ARG A 1 99 ? 14.152 5.177 12.514 1.00 94.56 99 ARG A O 1
ATOM 802 N N . THR A 1 100 ? 15.351 7.003 12.871 1.00 92.12 100 THR A N 1
ATOM 803 C CA . THR A 1 100 ? 16.543 6.274 13.337 1.00 92.12 100 THR A CA 1
ATOM 804 C C . THR A 1 100 ? 16.329 5.756 14.763 1.00 92.12 100 THR A C 1
ATOM 806 O O . THR A 1 100 ? 15.462 6.256 15.478 1.00 92.12 100 THR A O 1
ATOM 809 N N . LYS A 1 101 ? 17.195 4.851 15.245 1.00 87.38 101 LYS A N 1
ATOM 810 C CA . LYS A 1 101 ? 17.199 4.399 16.656 1.00 87.38 101 LYS A CA 1
ATOM 811 C C . LYS A 1 101 ? 17.286 5.546 17.680 1.00 87.38 101 LYS A C 1
ATOM 813 O O . LYS A 1 101 ? 16.933 5.358 18.833 1.00 87.38 101 LYS A O 1
ATOM 818 N N . LYS A 1 102 ? 17.767 6.728 17.268 1.00 91.31 102 LYS A N 1
ATOM 819 C CA . LYS A 1 102 ? 17.871 7.941 18.098 1.00 91.31 102 LYS A CA 1
ATOM 820 C C . LYS A 1 102 ? 16.711 8.933 17.877 1.00 91.31 102 LYS A C 1
ATOM 822 O O . LYS A 1 102 ? 16.839 10.091 18.255 1.00 91.31 102 LYS A O 1
ATOM 827 N N . GLY A 1 103 ? 15.636 8.543 17.184 1.00 91.25 103 GLY A N 1
ATOM 828 C CA . GLY A 1 103 ? 14.453 9.387 16.933 1.00 91.25 103 GLY A CA 1
ATOM 829 C C . GLY A 1 103 ? 14.619 10.475 15.859 1.00 91.25 103 GLY A C 1
ATOM 830 O O . GLY A 1 103 ? 13.681 11.213 15.553 1.00 91.25 103 GLY A O 1
ATOM 831 N N . LYS A 1 104 ? 15.796 10.589 15.234 1.00 94.50 104 LYS A N 1
ATOM 832 C CA . LYS A 1 104 ? 16.017 11.519 14.110 1.00 94.50 104 LYS A CA 1
ATOM 833 C C . LYS A 1 104 ? 15.374 10.998 12.827 1.00 94.50 104 LYS A C 1
ATOM 835 O O . LYS A 1 104 ? 15.254 9.783 12.676 1.00 94.50 104 LYS A O 1
ATOM 840 N N . LEU A 1 105 ? 15.035 11.892 11.898 1.00 95.56 105 LEU A N 1
ATOM 841 C CA . LEU A 1 105 ? 14.619 11.507 10.547 1.00 95.56 105 LEU A CA 1
ATOM 842 C C . LEU A 1 105 ? 15.707 10.680 9.857 1.00 95.56 105 LEU A C 1
ATOM 844 O O . LEU A 1 105 ? 16.902 10.965 9.978 1.00 95.56 105 LEU A O 1
ATOM 848 N N . ALA A 1 106 ? 15.277 9.647 9.143 1.00 93.00 106 ALA A N 1
ATOM 849 C CA . ALA A 1 106 ? 16.133 8.856 8.282 1.00 93.00 106 ALA A CA 1
ATOM 850 C C . ALA A 1 106 ? 16.709 9.687 7.131 1.00 93.00 106 ALA A C 1
ATOM 852 O O . ALA A 1 106 ? 16.120 10.671 6.691 1.00 93.00 106 ALA A O 1
ATOM 853 N N . PHE A 1 107 ? 17.843 9.233 6.599 1.00 91.56 107 PHE A N 1
ATOM 854 C CA . PHE A 1 107 ? 18.489 9.842 5.440 1.00 91.56 107 PHE A CA 1
ATOM 855 C C . PHE A 1 107 ? 18.805 8.777 4.384 1.00 91.56 107 PHE A C 1
ATOM 857 O O . PHE A 1 107 ? 19.944 8.335 4.221 1.00 91.56 107 PHE A O 1
ATOM 864 N N . GLY A 1 108 ? 17.758 8.317 3.703 1.00 85.75 108 GLY A N 1
ATOM 865 C CA . GLY A 1 108 ? 17.807 7.249 2.711 1.00 85.75 108 GLY A CA 1
ATOM 866 C C . GLY A 1 108 ? 18.220 7.707 1.314 1.00 85.75 108 GLY A C 1
ATOM 867 O O . GLY A 1 108 ? 18.559 8.868 1.069 1.00 85.75 108 GLY A O 1
ATOM 868 N N . THR A 1 109 ? 18.207 6.759 0.380 1.00 83.44 109 THR A N 1
ATOM 869 C CA . THR A 1 109 ? 18.437 7.003 -1.048 1.00 83.44 109 THR A CA 1
ATOM 870 C C . THR A 1 109 ? 17.316 7.847 -1.655 1.00 83.44 109 THR A C 1
ATOM 872 O O . THR A 1 109 ? 16.251 8.027 -1.072 1.00 83.44 109 THR A O 1
ATOM 875 N N . GLY A 1 110 ? 17.572 8.417 -2.825 1.00 81.75 110 GLY A N 1
ATOM 876 C CA . GLY A 1 110 ? 16.591 9.186 -3.577 1.00 81.75 110 GLY A CA 1
ATOM 877 C C . GLY A 1 110 ? 17.273 9.995 -4.671 1.00 81.75 110 GLY A C 1
ATOM 878 O O . GLY A 1 110 ? 18.502 10.108 -4.685 1.00 81.75 110 GLY A O 1
ATOM 879 N N . TYR A 1 111 ? 16.473 10.491 -5.611 1.00 82.75 111 TYR A N 1
ATOM 880 C CA . TYR A 1 111 ? 16.965 11.228 -6.771 1.00 82.75 111 TYR A CA 1
ATOM 881 C C . TYR A 1 111 ? 17.255 12.686 -6.406 1.00 82.75 111 TYR A C 1
ATOM 883 O O . TYR A 1 111 ? 18.381 13.036 -6.070 1.00 82.75 111 TYR A O 1
ATOM 891 N N . ARG A 1 112 ? 16.226 13.541 -6.448 1.00 88.50 112 ARG A N 1
ATOM 892 C CA . ARG A 1 112 ? 16.333 14.971 -6.122 1.00 88.50 112 ARG A CA 1
ATOM 893 C C . ARG A 1 112 ? 16.257 15.236 -4.618 1.00 88.50 112 ARG A C 1
ATOM 895 O O . ARG A 1 112 ? 16.883 16.170 -4.134 1.00 88.50 112 ARG A O 1
ATOM 902 N N . LEU A 1 113 ? 15.514 14.399 -3.894 1.00 90.31 113 LEU A N 1
ATOM 903 C CA . LEU A 1 113 ? 15.361 14.442 -2.441 1.00 90.31 113 LEU A CA 1
ATOM 904 C C . LEU A 1 113 ? 15.991 13.201 -1.808 1.00 90.31 113 LEU A C 1
ATOM 906 O O . LEU A 1 113 ? 16.158 12.169 -2.459 1.00 90.31 113 LEU A O 1
ATOM 910 N N . ARG A 1 114 ? 16.327 13.296 -0.523 1.00 91.06 114 ARG A N 1
ATOM 911 C CA . ARG A 1 114 ? 16.827 12.173 0.276 1.00 91.06 114 ARG A CA 1
ATOM 912 C C . ARG A 1 114 ? 15.655 11.584 1.044 1.00 91.06 114 ARG A C 1
ATOM 914 O O . ARG A 1 114 ? 15.032 12.296 1.827 1.00 91.06 114 ARG A O 1
ATOM 921 N N . SER A 1 115 ? 15.325 10.318 0.790 1.00 89.94 115 SER A N 1
ATOM 922 C CA . SER A 1 115 ? 14.095 9.730 1.328 1.00 89.94 115 SER A CA 1
ATOM 923 C C . SER A 1 115 ? 14.187 9.567 2.842 1.00 89.94 115 SER A C 1
ATOM 925 O O . SER A 1 115 ? 15.017 8.814 3.350 1.00 89.94 115 SER A O 1
ATOM 927 N N . ALA A 1 116 ? 13.305 10.258 3.556 1.00 94.56 116 ALA A N 1
ATOM 928 C CA . ALA A 1 116 ? 13.090 10.098 4.993 1.00 94.56 116 ALA A CA 1
ATOM 929 C C . ALA A 1 116 ? 11.792 9.331 5.301 1.00 94.56 116 ALA A C 1
ATOM 931 O O . ALA A 1 116 ? 11.420 9.176 6.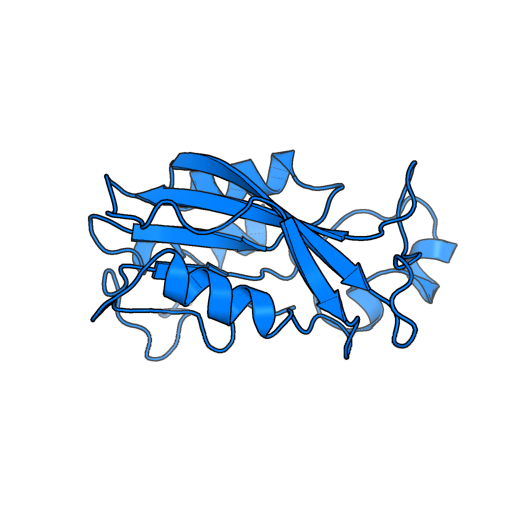462 1.00 94.56 116 ALA A O 1
ATOM 932 N N . SER A 1 117 ? 11.091 8.865 4.267 1.00 95.38 117 SER A N 1
ATOM 933 C CA . SER A 1 117 ? 9.805 8.188 4.378 1.00 95.38 117 SER A CA 1
ATOM 934 C C . SER A 1 117 ? 9.550 7.241 3.209 1.00 95.38 117 SER A C 1
ATOM 936 O O . SER A 1 117 ? 10.237 7.319 2.188 1.00 95.38 117 SER A O 1
ATOM 938 N N . GLU A 1 118 ? 8.548 6.382 3.358 1.00 95.06 118 GLU A N 1
ATOM 939 C CA . GLU A 1 118 ? 7.919 5.616 2.275 1.00 95.06 118 GLU A CA 1
ATOM 940 C C . GLU A 1 118 ? 6.447 6.020 2.148 1.00 95.06 118 GLU A C 1
ATOM 942 O O . GLU A 1 118 ? 5.786 6.175 3.180 1.00 95.06 118 GLU A O 1
ATOM 947 N N . PRO A 1 119 ? 5.920 6.230 0.931 1.00 97.19 119 PRO A N 1
ATOM 948 C CA . PRO A 1 119 ? 4.500 6.472 0.747 1.00 97.19 119 PRO A CA 1
ATOM 949 C C . PRO A 1 119 ? 3.695 5.175 0.877 1.00 97.19 119 PRO A C 1
ATOM 951 O O . PRO A 1 119 ? 4.149 4.092 0.509 1.00 97.19 119 PRO A O 1
ATOM 954 N N . PHE A 1 120 ? 2.459 5.320 1.331 1.00 98.19 120 PHE A N 1
ATOM 955 C CA . PHE A 1 120 ? 1.405 4.344 1.107 1.00 98.19 120 PHE A CA 1
ATOM 956 C C . PHE A 1 120 ? 0.219 5.033 0.440 1.00 98.19 120 PHE A C 1
ATOM 958 O O . PHE A 1 120 ? -0.075 6.206 0.686 1.00 98.19 120 PHE A O 1
ATOM 965 N N . LEU A 1 121 ? -0.456 4.300 -0.429 1.00 98.69 121 LEU A N 1
ATOM 966 C CA . LEU A 1 121 ? -1.576 4.772 -1.222 1.00 98.69 121 LEU A CA 1
ATOM 967 C C . LEU A 1 121 ? -2.826 4.001 -0.799 1.00 98.69 121 LEU A C 1
ATOM 969 O O . LEU A 1 121 ? -2.786 2.777 -0.679 1.00 98.69 121 LEU A O 1
ATOM 973 N N . LEU A 1 122 ? -3.928 4.714 -0.583 1.00 98.62 122 LEU A N 1
ATOM 974 C CA . LEU A 1 122 ? -5.220 4.117 -0.275 1.00 98.62 122 LEU A CA 1
ATOM 975 C C . LEU A 1 122 ? -6.121 4.147 -1.502 1.00 98.62 122 LEU A C 1
ATOM 977 O O . LEU A 1 122 ? -6.321 5.192 -2.134 1.00 98.62 122 LEU A O 1
ATOM 981 N N . PHE A 1 123 ? -6.700 2.990 -1.797 1.00 98.88 123 PHE A N 1
ATOM 982 C CA . PHE A 1 123 ? -7.690 2.820 -2.845 1.00 98.88 123 PHE A CA 1
ATOM 983 C C . PHE A 1 123 ? -8.913 2.096 -2.303 1.00 98.88 123 PHE A C 1
ATOM 985 O O . PHE A 1 123 ? -8.809 1.326 -1.350 1.00 98.88 123 PHE A O 1
ATOM 992 N N . THR A 1 124 ? -10.059 2.289 -2.945 1.00 98.75 124 THR A N 1
ATOM 993 C CA . THR A 1 124 ? -11.290 1.579 -2.597 1.00 98.75 124 THR A CA 1
ATOM 994 C C . THR A 1 124 ? -11.856 0.808 -3.779 1.00 98.75 124 THR A C 1
ATOM 996 O O . THR A 1 124 ? -11.775 1.235 -4.934 1.00 98.75 124 THR A O 1
ATOM 999 N N . ASN A 1 125 ? -12.441 -0.343 -3.470 1.00 98.56 125 ASN A N 1
ATOM 1000 C CA . ASN A 1 125 ? -13.473 -0.982 -4.266 1.00 98.56 125 ASN A CA 1
ATOM 1001 C C . ASN A 1 125 ? -14.798 -0.763 -3.532 1.00 98.56 125 ASN A C 1
ATOM 1003 O O . ASN A 1 125 ? -14.871 -1.039 -2.335 1.00 98.56 125 ASN A O 1
ATOM 1007 N N . GLY A 1 126 ? -15.813 -0.245 -4.223 1.00 97.75 126 GLY A N 1
ATOM 1008 C CA . GLY A 1 126 ? -17.065 0.158 -3.581 1.00 97.75 126 GLY A CA 1
ATOM 1009 C C . GLY A 1 126 ? -16.871 1.274 -2.548 1.00 97.75 126 GLY A C 1
ATOM 1010 O O . GLY A 1 126 ? -16.095 2.207 -2.772 1.00 97.75 126 GLY A O 1
ATOM 1011 N N . ASP A 1 127 ? -17.598 1.167 -1.437 1.00 97.00 127 ASP A N 1
ATOM 1012 C CA . ASP A 1 127 ? -17.636 2.157 -0.355 1.00 97.00 127 ASP A CA 1
ATOM 1013 C C . ASP A 1 127 ? -17.403 1.462 1.003 1.00 97.00 127 ASP A C 1
ATOM 1015 O O . ASP A 1 127 ? -18.360 1.128 1.707 1.00 97.00 127 ASP A O 1
ATOM 1019 N N . PRO A 1 128 ? -16.146 1.097 1.331 1.00 97.06 128 PRO A N 1
ATOM 1020 C CA . PRO A 1 128 ? -15.817 0.489 2.616 1.00 97.06 128 PRO A CA 1
ATOM 1021 C C . PRO A 1 128 ? -15.958 1.503 3.751 1.00 97.06 128 PRO A C 1
ATOM 1023 O O . PRO A 1 128 ? -15.474 2.630 3.662 1.00 97.06 128 PRO A O 1
ATOM 1026 N N . GLU A 1 129 ? -16.578 1.078 4.848 1.00 95.00 129 GLU A N 1
ATOM 1027 C CA . GLU A 1 129 ? -16.668 1.891 6.056 1.00 95.00 129 GLU A CA 1
ATOM 1028 C C . GLU A 1 129 ? -15.297 1.956 6.746 1.00 95.00 129 GLU A C 1
ATOM 1030 O O . GLU A 1 129 ? -14.658 0.932 6.982 1.00 95.00 129 GLU A O 1
ATOM 1035 N N . THR A 1 130 ? -14.836 3.168 7.064 1.00 96.69 130 THR A N 1
ATOM 1036 C CA . THR A 1 130 ? -13.534 3.410 7.705 1.00 96.69 130 THR A CA 1
ATOM 1037 C C . THR A 1 130 ? -13.689 4.331 8.907 1.00 96.69 130 THR A C 1
ATOM 1039 O O . THR A 1 130 ? -14.457 5.293 8.858 1.00 96.69 130 THR A O 1
ATOM 1042 N N . ALA A 1 131 ? -12.901 4.113 9.957 1.00 96.44 131 ALA A N 1
ATOM 1043 C CA . ALA A 1 131 ? -12.860 5.014 11.099 1.00 96.44 131 ALA A CA 1
ATOM 1044 C C . ALA A 1 131 ? -11.982 6.254 10.811 1.00 96.44 131 ALA A C 1
ATOM 1046 O O . ALA A 1 131 ? -10.836 6.115 10.370 1.00 96.44 131 ALA A O 1
ATOM 1047 N N . PRO A 1 132 ? -12.435 7.480 11.135 1.00 93.00 132 PRO A N 1
ATOM 1048 C CA . PRO A 1 132 ? -11.713 8.722 10.841 1.00 93.00 132 PRO A CA 1
ATOM 1049 C C . PRO A 1 132 ? -10.616 9.031 11.882 1.00 93.00 132 PRO A C 1
ATOM 1051 O O . PRO A 1 132 ? -10.514 10.146 12.390 1.00 93.00 132 PRO A O 1
ATOM 1054 N N . VAL A 1 133 ? -9.817 8.029 12.259 1.00 93.31 133 VAL A N 1
ATOM 1055 C CA . VAL A 1 133 ? -8.881 8.103 13.402 1.00 93.31 133 VAL A CA 1
ATOM 1056 C C . VAL A 1 133 ? -7.405 8.064 13.009 1.00 93.31 133 VAL A C 1
ATOM 1058 O O . VAL A 1 133 ? -6.545 8.408 13.828 1.00 93.31 133 VAL A O 1
ATOM 1061 N N . VAL A 1 134 ? -7.108 7.654 11.774 1.00 95.44 134 VAL A N 1
ATOM 1062 C CA . VAL A 1 134 ? -5.743 7.474 11.271 1.00 95.44 134 VAL A CA 1
ATOM 1063 C C . VAL A 1 134 ? -5.273 8.724 10.542 1.00 95.44 134 VAL A C 1
ATOM 1065 O O . VAL A 1 134 ? -5.979 9.292 9.710 1.00 95.44 134 VAL A O 1
ATOM 1068 N N . ARG A 1 135 ? -4.060 9.171 10.868 1.00 96.69 135 ARG A N 1
ATOM 1069 C CA . ARG A 1 135 ? -3.419 10.327 10.228 1.00 96.69 135 ARG A CA 1
ATOM 1070 C C . ARG A 1 135 ? -2.687 9.892 8.960 1.00 96.69 135 ARG A C 1
ATOM 1072 O O . ARG A 1 135 ? -2.232 8.761 8.850 1.00 96.69 135 ARG A O 1
ATOM 1079 N N . THR A 1 136 ? -2.461 10.831 8.046 1.00 97.12 136 THR A N 1
ATOM 1080 C CA . THR A 1 136 ? -1.639 10.615 6.839 1.00 97.12 136 THR A CA 1
ATOM 1081 C C . THR A 1 136 ? -0.148 10.417 7.139 1.00 97.12 136 THR A C 1
ATOM 1083 O O . THR A 1 136 ? 0.635 10.180 6.224 1.00 97.12 136 THR A O 1
ATOM 1086 N N . VAL A 1 137 ? 0.265 10.511 8.404 1.00 98.06 137 VAL A N 1
ATOM 1087 C CA . VAL A 1 137 ? 1.643 10.314 8.853 1.00 98.06 137 VAL A CA 1
ATOM 1088 C C . VAL A 1 137 ? 1.673 9.203 9.889 1.00 98.06 137 VAL A C 1
ATOM 1090 O O . VAL A 1 137 ? 1.013 9.299 10.923 1.00 98.06 137 VAL A O 1
ATOM 1093 N N . ILE A 1 138 ? 2.488 8.190 9.615 1.00 97.19 138 ILE A N 1
ATOM 1094 C CA . ILE A 1 138 ? 2.818 7.105 10.537 1.00 97.19 138 ILE A CA 1
ATOM 1095 C C . ILE A 1 138 ? 4.295 7.224 10.855 1.00 97.19 138 ILE A C 1
ATOM 1097 O O . ILE A 1 138 ? 5.122 7.313 9.952 1.00 97.19 138 ILE A O 1
ATOM 1101 N N . GLU A 1 139 ? 4.651 7.236 12.129 1.00 95.62 139 GLU A N 1
ATOM 1102 C CA . GLU A 1 139 ? 6.048 7.272 12.547 1.00 95.62 139 GLU A CA 1
ATOM 1103 C C . GLU A 1 139 ? 6.467 5.888 13.023 1.00 95.62 139 GLU A C 1
ATOM 1105 O O . GLU A 1 139 ? 5.774 5.276 13.825 1.00 95.62 139 GLU A O 1
ATOM 1110 N N . GLY A 1 140 ? 7.606 5.400 12.538 1.00 92.50 140 GLY A N 1
ATOM 1111 C CA . GLY A 1 140 ? 8.134 4.102 12.952 1.00 92.50 140 GLY A CA 1
ATOM 1112 C C . GLY A 1 140 ? 9.641 4.012 12.721 1.00 92.50 140 GLY A C 1
ATOM 1113 O O . GLY A 1 140 ? 10.178 4.717 11.853 1.00 92.50 140 GLY A O 1
ATOM 1114 N N . PRO A 1 141 ? 10.363 3.186 13.494 1.00 91.25 141 PRO A N 1
ATOM 1115 C CA . PRO A 1 141 ? 11.806 3.059 13.363 1.00 91.25 141 PRO A CA 1
ATOM 1116 C C . PRO A 1 141 ? 12.191 2.339 12.065 1.00 91.25 141 PRO A C 1
ATOM 1118 O O . PRO A 1 141 ? 11.500 1.422 11.636 1.00 91.25 141 PRO A O 1
ATOM 1121 N N . ILE A 1 142 ? 13.335 2.691 11.471 1.00 85.50 142 ILE A N 1
ATOM 1122 C CA . ILE A 1 142 ? 13.955 1.868 10.423 1.00 85.50 142 ILE A CA 1
ATOM 1123 C C . ILE A 1 142 ? 14.309 0.504 11.015 1.00 85.50 142 ILE A C 1
ATOM 1125 O O . ILE A 1 142 ? 14.928 0.427 12.082 1.00 85.50 142 ILE A O 1
ATOM 1129 N N . ARG A 1 143 ? 13.951 -0.550 10.286 1.00 83.81 143 ARG A N 1
ATOM 1130 C CA . ARG A 1 143 ? 14.179 -1.950 10.649 1.00 83.81 143 ARG A CA 1
ATOM 1131 C C . ARG A 1 143 ? 15.017 -2.654 9.581 1.00 83.81 143 ARG A C 1
ATOM 1133 O O . ARG A 1 143 ? 15.742 -1.991 8.836 1.00 83.81 143 ARG A O 1
ATOM 1140 N N . GLU A 1 144 ? 14.974 -3.984 9.564 1.00 80.88 144 GLU A N 1
ATOM 1141 C CA . GLU A 1 144 ? 15.553 -4.795 8.496 1.00 80.88 144 GLU A CA 1
ATOM 1142 C C . GLU A 1 144 ? 15.031 -4.351 7.118 1.00 80.88 144 GLU A C 1
ATOM 1144 O O . GLU A 1 144 ? 13.993 -3.695 7.012 1.00 80.88 144 GLU A O 1
ATOM 1149 N N . HIS A 1 145 ? 15.777 -4.666 6.058 1.00 74.94 145 HIS A N 1
ATOM 1150 C CA . HIS A 1 145 ? 15.441 -4.224 4.706 1.00 74.94 145 HIS A CA 1
ATOM 1151 C C . HIS A 1 145 ? 14.017 -4.660 4.313 1.00 74.94 145 HIS A C 1
ATOM 1153 O O . HIS A 1 145 ? 13.603 -5.763 4.659 1.00 74.94 145 HIS A O 1
ATOM 1159 N N . SER A 1 146 ? 13.275 -3.768 3.646 1.00 75.00 146 SER A N 1
ATOM 1160 C CA . SER A 1 146 ? 11.874 -3.933 3.214 1.00 75.00 146 SER A CA 1
ATOM 1161 C C . SER A 1 146 ? 10.806 -4.122 4.313 1.00 75.00 146 SER A C 1
ATOM 1163 O O . SER A 1 146 ? 9.629 -3.836 4.091 1.00 75.00 146 SER A O 1
ATOM 1165 N N . ARG A 1 147 ? 11.182 -4.476 5.551 1.00 86.19 147 ARG A N 1
ATOM 1166 C CA . ARG A 1 147 ? 10.225 -4.672 6.648 1.00 86.19 147 ARG A CA 1
ATOM 1167 C C . ARG A 1 147 ? 9.463 -3.383 6.989 1.00 86.19 147 ARG A C 1
ATOM 1169 O O . ARG A 1 147 ? 10.019 -2.441 7.561 1.00 86.19 147 ARG A O 1
ATOM 1176 N N . LYS A 1 148 ? 8.159 -3.397 6.712 1.00 89.88 148 LYS A N 1
ATOM 1177 C CA . LYS A 1 148 ? 7.202 -2.331 7.047 1.00 89.88 148 LYS A CA 1
ATOM 1178 C C . LYS A 1 148 ? 6.978 -2.213 8.571 1.00 89.88 148 LYS A C 1
ATOM 1180 O O . LYS A 1 148 ? 7.160 -3.201 9.291 1.00 89.88 148 LYS A O 1
ATOM 1185 N N . PRO A 1 149 ? 6.644 -1.016 9.094 1.00 91.25 149 PRO A N 1
ATOM 1186 C CA . PRO A 1 149 ? 6.581 -0.760 10.534 1.00 91.25 149 PRO A CA 1
ATOM 1187 C C . PRO A 1 149 ? 5.367 -1.446 11.171 1.00 91.25 149 PRO A C 1
ATOM 1189 O O . PRO A 1 149 ? 4.285 -1.461 10.581 1.00 91.25 149 PRO A O 1
ATOM 1192 N N . ASP A 1 150 ? 5.517 -1.955 12.399 1.00 93.62 150 ASP A N 1
ATOM 1193 C CA . ASP A 1 150 ? 4.393 -2.551 13.147 1.00 93.62 150 ASP A CA 1
ATOM 1194 C C . ASP A 1 150 ? 3.276 -1.515 13.354 1.00 93.62 150 ASP A C 1
ATOM 1196 O O . ASP A 1 150 ? 2.088 -1.835 13.313 1.00 93.62 150 ASP A O 1
ATOM 1200 N N . GLU A 1 151 ? 3.675 -0.250 13.493 1.00 95.56 151 GLU A N 1
ATOM 1201 C CA . GLU A 1 151 ? 2.805 0.909 13.627 1.00 95.56 151 GLU A CA 1
ATOM 1202 C C . GLU A 1 151 ? 1.835 1.041 12.447 1.00 95.56 151 GLU A C 1
ATOM 1204 O O . GLU A 1 151 ? 0.684 1.409 12.655 1.00 95.56 151 GLU A O 1
ATOM 1209 N N . ALA A 1 152 ? 2.237 0.684 11.222 1.00 95.81 152 ALA A N 1
ATOM 1210 C CA . ALA A 1 152 ? 1.319 0.737 10.087 1.00 95.81 152 ALA A CA 1
ATOM 1211 C C . ALA A 1 152 ? 0.251 -0.357 10.134 1.00 95.81 152 ALA A C 1
ATOM 1213 O O . ALA A 1 152 ? -0.897 -0.087 9.792 1.00 95.81 152 ALA A O 1
ATOM 1214 N N . TYR A 1 153 ? 0.584 -1.560 10.606 1.00 95.44 153 TYR A N 1
ATOM 1215 C CA . TYR A 1 153 ? -0.421 -2.606 10.801 1.00 95.44 153 TYR A CA 1
ATOM 1216 C C . TYR A 1 153 ? -1.402 -2.237 11.919 1.00 95.44 153 TYR A C 1
ATOM 1218 O O . TYR A 1 153 ? -2.596 -2.488 11.780 1.00 95.44 153 TYR A O 1
ATOM 1226 N N . HIS A 1 1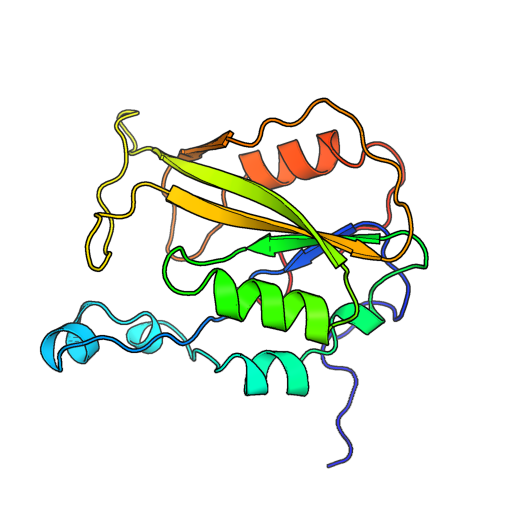54 ? -0.917 -1.608 12.994 1.00 95.88 154 HIS A N 1
ATOM 1227 C CA . HIS A 1 154 ? -1.767 -1.097 14.072 1.00 95.88 154 HIS A CA 1
ATOM 1228 C C . HIS A 1 154 ? -2.696 0.028 13.588 1.00 95.88 154 HIS A C 1
ATOM 1230 O O . HIS A 1 154 ? -3.895 0.011 13.856 1.00 95.88 154 HIS A O 1
ATOM 1236 N N . GLU A 1 155 ? -2.180 0.994 12.824 1.00 97.62 155 GLU A N 1
ATOM 1237 C CA . GLU A 1 155 ? -3.025 2.036 12.238 1.00 97.62 155 GLU A CA 1
ATOM 1238 C C . GLU A 1 155 ? -4.020 1.449 11.224 1.00 97.62 155 GLU A C 1
ATOM 1240 O O . GLU A 1 155 ? -5.178 1.851 11.210 1.00 97.62 155 GLU A O 1
ATOM 1245 N N . ALA A 1 156 ? -3.641 0.434 10.446 1.00 96.75 156 ALA A N 1
ATOM 1246 C CA . ALA A 1 156 ? -4.570 -0.260 9.558 1.00 96.75 156 ALA A CA 1
ATOM 1247 C C . ALA A 1 156 ? -5.723 -0.956 10.314 1.00 96.75 156 ALA A C 1
ATOM 1249 O O . ALA A 1 156 ? -6.843 -0.987 9.807 1.00 96.75 156 ALA A O 1
ATOM 1250 N N . GLU A 1 157 ? -5.485 -1.505 11.511 1.00 96.31 157 GLU A N 1
ATOM 1251 C CA . GLU A 1 157 ? -6.549 -2.060 12.372 1.00 96.31 157 GLU A CA 1
ATOM 1252 C C . GLU A 1 157 ? -7.459 -0.964 12.924 1.00 96.31 157 GLU A C 1
ATOM 1254 O O . GLU A 1 157 ? -8.671 -1.138 13.015 1.00 96.31 157 GLU A O 1
ATOM 1259 N N . ARG A 1 158 ? -6.889 0.195 13.264 1.00 97.31 158 ARG A N 1
ATOM 1260 C CA . ARG A 1 158 ? -7.667 1.350 13.722 1.00 97.31 158 ARG A CA 1
ATOM 1261 C C . ARG A 1 158 ? -8.506 1.960 12.605 1.00 97.31 158 ARG A C 1
ATOM 1263 O O . ARG A 1 158 ? -9.592 2.447 12.894 1.00 97.31 158 ARG A O 1
ATOM 1270 N N . LEU A 1 159 ? -8.008 1.954 11.367 1.00 97.50 159 LEU A N 1
ATOM 1271 C CA . LEU A 1 159 ? -8.722 2.448 10.188 1.00 97.50 159 LEU A CA 1
ATOM 1272 C C . LEU A 1 159 ? -9.913 1.557 9.828 1.00 97.50 159 LEU A C 1
ATOM 1274 O O . LEU A 1 159 ? -10.972 2.073 9.482 1.00 97.50 159 LEU A O 1
ATOM 1278 N N . MET A 1 160 ? -9.730 0.239 9.927 1.00 96.75 160 MET A N 1
ATOM 1279 C CA . MET A 1 160 ? -10.731 -0.787 9.627 1.00 96.75 160 MET A CA 1
ATOM 1280 C C . MET A 1 160 ? -11.018 -1.622 10.890 1.00 96.75 160 MET A C 1
ATOM 1282 O O . MET A 1 160 ? -10.554 -2.764 10.976 1.00 96.75 160 MET A O 1
ATOM 1286 N N . PRO A 1 161 ? -11.718 -1.059 11.895 1.00 93.88 161 PRO A N 1
ATOM 1287 C CA . PRO A 1 161 ? -11.976 -1.751 13.153 1.00 93.88 161 PRO A CA 1
ATOM 1288 C C . PRO A 1 161 ? -13.066 -2.823 13.012 1.00 93.88 161 PRO A C 1
ATOM 1290 O O . PRO A 1 161 ? -13.916 -2.758 12.127 1.00 93.88 161 PRO A O 1
ATOM 1293 N N . GLY A 1 162 ? -13.094 -3.769 13.953 1.00 90.38 162 GLY A N 1
ATOM 1294 C CA . GLY A 1 162 ? -14.117 -4.817 14.027 1.00 90.38 162 GLY A CA 1
ATOM 1295 C C . GLY A 1 162 ? -13.709 -6.127 13.350 1.00 90.38 162 GLY A C 1
ATOM 1296 O O . GLY A 1 162 ? -12.525 -6.385 13.134 1.00 90.38 162 GLY A O 1
ATOM 1297 N N . ASP A 1 163 ? -14.698 -6.972 13.051 1.00 90.31 163 ASP A N 1
ATOM 1298 C CA . ASP A 1 163 ? -14.498 -8.277 12.406 1.00 90.31 163 ASP A CA 1
ATOM 1299 C C . ASP A 1 163 ? -14.349 -8.120 10.883 1.00 90.31 163 ASP A C 1
ATOM 1301 O O . ASP A 1 163 ? -15.252 -8.396 10.094 1.00 90.31 163 ASP A O 1
ATOM 1305 N N . VAL A 1 164 ? -13.206 -7.566 10.482 1.00 94.81 164 VAL A N 1
ATOM 1306 C CA . VAL A 1 164 ? -12.831 -7.311 9.087 1.00 9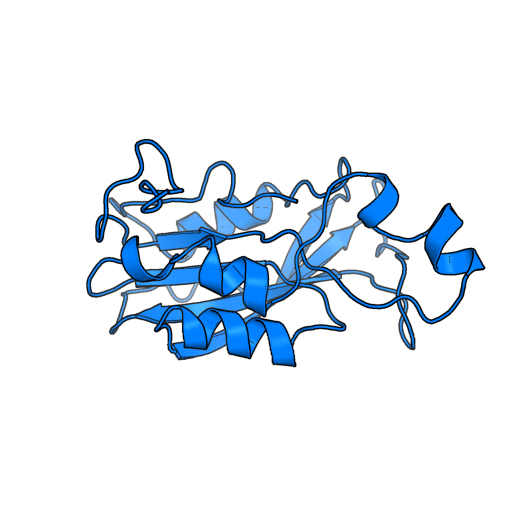4.81 164 VAL A CA 1
ATOM 1307 C C . VAL A 1 164 ? -12.039 -8.504 8.560 1.00 94.81 164 VAL A C 1
ATOM 1309 O O . VAL A 1 164 ? -11.108 -8.977 9.213 1.00 94.81 164 VAL A O 1
ATOM 1312 N N . ARG A 1 165 ? -12.333 -8.969 7.341 1.00 96.94 165 ARG A N 1
ATOM 1313 C CA . ARG A 1 165 ? -11.525 -10.012 6.686 1.00 96.94 165 ARG A CA 1
ATOM 1314 C C . ARG A 1 165 ? -10.301 -9.372 6.041 1.00 96.94 165 ARG A C 1
ATOM 1316 O O . ARG A 1 165 ? -10.439 -8.612 5.081 1.00 96.94 165 ARG A O 1
ATOM 1323 N N . ARG A 1 166 ? -9.106 -9.664 6.563 1.00 96.75 166 ARG A N 1
ATOM 1324 C CA . ARG A 1 166 ? -7.859 -8.956 6.216 1.00 96.75 166 ARG A CA 1
ATOM 1325 C C . ARG A 1 166 ? -6.862 -9.877 5.512 1.00 96.75 166 ARG A C 1
ATOM 1327 O O . ARG A 1 166 ? -6.649 -11.006 5.945 1.00 96.75 166 ARG A O 1
ATOM 1334 N N . ALA A 1 167 ? -6.245 -9.375 4.447 1.00 96.00 167 ALA A N 1
ATOM 1335 C CA . ALA A 1 167 ? -5.067 -9.961 3.812 1.00 96.00 167 ALA A CA 1
ATOM 1336 C C . ALA A 1 167 ? -3.897 -8.981 3.963 1.00 96.00 167 ALA A C 1
ATOM 1338 O O . ALA A 1 167 ? -3.618 -8.189 3.061 1.00 96.00 167 ALA A O 1
ATOM 1339 N N . ASP A 1 168 ? -3.282 -8.961 5.148 1.00 89.38 168 ASP A N 1
ATOM 1340 C CA . ASP A 1 168 ? -2.295 -7.939 5.500 1.00 89.38 168 ASP A CA 1
ATOM 1341 C C . ASP A 1 168 ? -1.150 -8.389 6.419 1.00 89.38 168 ASP A C 1
ATOM 1343 O O . ASP A 1 168 ? -0.255 -7.589 6.654 1.00 89.38 168 ASP A O 1
ATOM 1347 N N . ARG A 1 169 ? -1.126 -9.617 6.958 1.00 84.56 169 ARG A N 1
ATOM 1348 C CA . ARG A 1 169 ? -0.043 -10.073 7.851 1.00 84.56 169 ARG A CA 1
ATOM 1349 C C . ARG A 1 169 ? 0.584 -11.403 7.407 1.00 84.56 169 ARG A C 1
ATOM 1351 O O . ARG A 1 169 ? -0.032 -12.448 7.614 1.00 84.56 169 ARG A O 1
ATOM 1358 N N . PRO A 1 170 ? 1.829 -11.382 6.887 1.00 80.44 170 PRO A N 1
ATOM 1359 C CA . PRO A 1 170 ? 2.524 -10.189 6.380 1.00 80.44 170 PRO A CA 1
ATOM 1360 C C . PRO A 1 170 ? 1.737 -9.545 5.227 1.00 80.44 170 PRO A C 1
ATOM 1362 O O . PRO A 1 170 ? 0.822 -10.169 4.683 1.00 80.44 170 PRO A O 1
ATOM 1365 N N . ALA A 1 171 ? 2.088 -8.311 4.846 1.00 77.88 171 ALA A N 1
ATOM 1366 C CA . ALA A 1 171 ? 1.563 -7.720 3.616 1.00 77.88 171 ALA A CA 1
ATOM 1367 C C . ALA A 1 171 ? 1.744 -8.708 2.449 1.00 77.88 171 ALA A C 1
ATOM 1369 O O . ALA A 1 171 ? 2.693 -9.490 2.430 1.00 77.88 171 ALA A O 1
ATOM 1370 N N . ILE A 1 172 ? 0.832 -8.717 1.483 1.00 89.06 172 ILE A N 1
ATOM 1371 C CA . ILE A 1 172 ? 0.991 -9.596 0.322 1.00 89.06 172 ILE A CA 1
ATOM 1372 C C . ILE A 1 172 ? 2.033 -9.007 -0.635 1.00 89.06 172 ILE A C 1
ATOM 1374 O O . ILE A 1 172 ? 2.175 -7.789 -0.728 1.00 89.06 172 ILE A O 1
ATOM 1378 N N . LEU A 1 173 ? 2.711 -9.876 -1.389 1.00 81.69 173 LEU A N 1
ATOM 1379 C CA . LEU A 1 173 ? 3.697 -9.512 -2.420 1.00 81.69 173 LEU A CA 1
ATOM 1380 C C . LEU A 1 173 ? 5.010 -8.893 -1.911 1.00 81.69 173 LEU A C 1
ATOM 1382 O O . LEU A 1 173 ? 5.698 -8.295 -2.728 1.00 81.69 173 LEU A O 1
ATOM 1386 N N . VAL A 1 174 ? 5.350 -9.066 -0.624 1.00 76.00 174 VAL A N 1
ATOM 1387 C CA . VAL A 1 174 ? 6.522 -8.443 0.028 1.00 76.00 174 VAL A CA 1
ATOM 1388 C C . VAL A 1 174 ? 7.795 -8.540 -0.814 1.00 76.00 174 VAL A C 1
ATOM 1390 O O . VAL A 1 174 ? 8.201 -9.633 -1.215 1.00 76.00 174 VAL A O 1
ATOM 1393 N N . GLU A 1 175 ? 8.409 -7.374 -1.007 1.00 59.72 175 GLU A N 1
ATOM 1394 C CA . GLU A 1 175 ? 9.742 -7.143 -1.568 1.00 59.72 175 GLU A CA 1
ATOM 1395 C C . GLU A 1 175 ? 10.871 -7.688 -0.672 1.00 59.72 175 GLU A C 1
ATOM 1397 O O . GLU A 1 175 ? 10.884 -7.357 0.538 1.00 59.72 175 GLU A O 1
#

Sequence (175 aa):
MAGGWPFGELKMFGFDFIMADPPWRFDTWSNAGKKHKSPENHYATMTCEEIVAQFPVGHLASRNCLLWLWGTHPMIDQQIGVGRAWGFKFVTSGVWVKRTKKGKLAFGTGYRLRSASEPFLLFTNGDPETAPVVRTVIEGPIREHSRKPDEAYHEAERLMPGDVRRADRPAILVE

Foldseek 3Di:
DPDDQLQPPQDFLQFQEAEAEAQADDDDPDPVCVPPPGPVVVDDGDYLVRCVVRHLVLRNHHQKHKYKYWAAVVCVVSSCVSCVSSVWAWDDKAKEQEAEPVRDFDQDDDDPGGDSITMITMTIRHHRDWDPPADSYFYAYDDPPQDDGPSVVVSVCNGRDDDGGYHVVPHPNGD

Secondary structure (DSSP, 8-state):
--PPPTTTTPPTT-EEEEEE---B----SSHHHHHHT-GGGTS--B-HHHHHHH--GGGGEEEEEEEEEE--GGGHHHHHHHHHHTTPEEEEEEEEEEEPTTSPBP----SSS--SEEEEEEEEES-----TT--SEEEEE--STT---HHHHHHHHHHS-SS--EEEEEEET--

InterPro domains:
  IPR007757 MT-A70-like [PF05063] (15-162)
  IPR007757 MT-A70-like [PS51143] (1-175)
  IPR029063 S-adenosyl-L-methionine-dependent methyltransferase superfamily [SSF53335] (15-162)

Radius of gyration: 16.26 Å; chains: 1; bounding box: 45×38×37 Å

pLDDT: mean 88.69, std 14.68, range [40.47, 98.88]

Organism: NCBI:txid2506423